Protein AF-A0A9N9CDT8-F1 (afdb_monomer)

Radius of gyration: 17.98 Å; Cα contacts (8 Å, |Δi|>4): 246; chains: 1; bounding box: 35×61×51 Å

Foldseek 3Di:
DKDKAFFADPDPDTDGDDDPDQQEAEAEPRGFKIKIKFFPVNVLVVLVVQQQHFYAYDPPNDDPDDDPWQKKKKKWKFQDPPCPVVPPDDDDDDDDPRRRMMMIMIGIDTPPDPPPDDDPVPPDVPPTTDDMDIGHGGRGSNNVSVVVVVVVVVVVPDDDDDD

pLDDT: mean 73.29, std 21.0, range [33.72, 97.81]

Secondary structure (DSSP, 8-state):
--EEEEEES-GGG-EEE--SS-SEEEEBTTB--EEEEE-HHHHHHHHHHTTT-EEEE-TTS-SSS-TT---EEEEEEEE--TTGGG-SS----------S-EEEEEEEE-TT---S---TT-TTTTTTEEEEEEE-TT-BHHHHHHHHHHHHHHTT-------

Sequence (163 aa):
MFEYGYLIGNDNNSKLFTPHKLDKISLKATRLKFVVVGTKDLIFNWMECNGRVACEFEQRFHYTTPLSDKRMLSFELYDIDENRERLNGIRKLIGKKKSTKMRLEINITSDNEPLPTPNPNLEEVDSNLIMSSKGMSGVTLHQVLDAWKLTSHSNTKSTRDYE

Solvent-accessible surface area (backbone atoms only — not comparable to full-atom values): 9891 Å² total; per-residue (Å²): 120,78,52,54,23,33,53,42,73,59,92,90,62,63,40,69,50,56,66,94,67,77,72,56,49,72,30,38,93,89,30,57,35,37,40,38,37,17,33,66,66,56,49,50,51,48,33,59,79,41,22,82,24,30,35,36,59,56,86,78,76,62,98,80,72,75,96,74,69,65,59,27,36,37,40,39,33,29,54,46,63,80,61,61,86,76,46,91,79,67,93,70,94,67,77,86,72,73,52,66,39,27,36,38,38,40,36,78,44,47,84,87,51,81,68,84,73,71,64,96,86,58,94,64,74,72,84,38,63,74,50,75,50,77,36,54,69,61,41,30,38,38,60,55,49,50,54,53,50,52,58,61,52,61,74,73,71,82,77,84,78,91,132

Structure (mmCIF, N/CA/C/O backbone):
data_AF-A0A9N9CDT8-F1
#
_entry.id   AF-A0A9N9CDT8-F1
#
loop_
_atom_site.group_PDB
_atom_site.id
_atom_site.type_symbol
_atom_site.label_atom_id
_atom_site.label_alt_id
_atom_site.label_comp_id
_atom_site.label_asym_id
_atom_site.label_entity_id
_atom_site.label_seq_id
_atom_site.pdbx_PDB_ins_code
_atom_site.Cartn_x
_atom_site.Cartn_y
_atom_site.Cartn_z
_atom_site.occupancy
_atom_site.B_iso_or_equiv
_atom_site.auth_seq_id
_atom_site.auth_comp_id
_atom_site.auth_asym_id
_atom_site.auth_atom_id
_atom_site.pdbx_PDB_model_num
ATOM 1 N N . MET A 1 1 ? -6.960 -7.101 -13.815 1.00 71.12 1 MET A N 1
ATOM 2 C CA . MET A 1 1 ? -6.522 -8.070 -12.788 1.00 71.12 1 MET A CA 1
ATOM 3 C C . MET A 1 1 ? -6.140 -7.282 -11.551 1.00 71.12 1 MET A C 1
ATOM 5 O O . MET A 1 1 ? -5.497 -6.251 -11.716 1.00 71.12 1 MET A O 1
ATOM 9 N N . PHE A 1 2 ? -6.599 -7.701 -10.374 1.00 86.94 2 PHE A N 1
ATOM 10 C CA . PHE A 1 2 ? -6.311 -7.043 -9.102 1.00 86.94 2 PHE A CA 1
ATOM 11 C C . PHE A 1 2 ? -5.883 -8.101 -8.090 1.00 86.94 2 PHE A C 1
ATOM 13 O O . PHE A 1 2 ? -6.609 -9.072 -7.892 1.00 86.94 2 PHE A O 1
ATOM 20 N N . GLU A 1 3 ? -4.716 -7.924 -7.483 1.00 91.69 3 GLU A N 1
ATOM 21 C CA . GLU A 1 3 ? -4.125 -8.881 -6.550 1.00 91.69 3 GLU A CA 1
ATOM 22 C C . GLU A 1 3 ? -3.380 -8.136 -5.449 1.00 91.69 3 GLU A C 1
ATOM 24 O O . GLU A 1 3 ? -2.816 -7.068 -5.679 1.00 91.69 3 GLU A O 1
ATOM 29 N N . TYR A 1 4 ? -3.350 -8.702 -4.246 1.00 93.69 4 TYR A N 1
ATOM 30 C CA . TYR A 1 4 ? -2.538 -8.170 -3.162 1.00 93.69 4 TYR A CA 1
ATOM 31 C C . TYR A 1 4 ? -2.039 -9.276 -2.245 1.00 93.69 4 TYR A C 1
ATOM 33 O O . TYR A 1 4 ? -2.661 -10.332 -2.111 1.00 93.69 4 TYR A O 1
ATOM 41 N N . GLY A 1 5 ? -0.935 -9.018 -1.558 1.00 93.00 5 GLY A N 1
ATOM 42 C CA . GLY A 1 5 ? -0.444 -9.921 -0.535 1.00 93.00 5 GLY A CA 1
ATOM 43 C C . GLY A 1 5 ? 1.000 -9.675 -0.154 1.00 93.00 5 GLY A C 1
ATOM 44 O O . GLY A 1 5 ? 1.679 -8.786 -0.663 1.00 93.00 5 GLY A O 1
ATOM 45 N N . TYR A 1 6 ? 1.473 -10.515 0.753 1.00 90.62 6 TYR A N 1
ATOM 46 C CA . TYR A 1 6 ? 2.882 -10.576 1.101 1.00 90.62 6 TYR A CA 1
ATOM 47 C C . TYR A 1 6 ? 3.653 -11.289 0.006 1.00 90.62 6 TYR A C 1
ATOM 49 O O . TYR A 1 6 ? 3.246 -12.366 -0.429 1.00 90.62 6 TYR A O 1
ATOM 57 N N . LEU A 1 7 ? 4.784 -10.722 -0.396 1.00 84.12 7 LEU A N 1
ATOM 58 C CA . LEU A 1 7 ? 5.703 -11.420 -1.281 1.00 84.12 7 LEU A CA 1
ATOM 59 C C . LEU A 1 7 ? 6.406 -12.522 -0.473 1.00 84.12 7 LEU A C 1
ATOM 61 O O . LEU A 1 7 ? 7.094 -12.223 0.505 1.00 84.12 7 LEU A O 1
ATOM 65 N N . ILE A 1 8 ? 6.194 -13.787 -0.843 1.00 74.12 8 ILE A N 1
ATOM 66 C CA . ILE A 1 8 ? 6.860 -14.945 -0.234 1.00 74.12 8 ILE A CA 1
ATOM 67 C C . ILE A 1 8 ? 7.662 -15.673 -1.318 1.00 74.12 8 ILE A C 1
ATOM 69 O O . ILE A 1 8 ? 7.116 -16.016 -2.367 1.00 74.12 8 ILE A O 1
ATOM 73 N N . GLY A 1 9 ? 8.944 -15.935 -1.046 1.00 60.50 9 GLY A N 1
ATOM 74 C CA . GLY A 1 9 ? 9.857 -16.658 -1.939 1.00 60.50 9 GLY A CA 1
ATOM 75 C C . GLY A 1 9 ? 11.052 -15.820 -2.401 1.00 60.50 9 GLY A C 1
ATOM 76 O O . GLY A 1 9 ? 11.095 -14.615 -2.168 1.00 60.50 9 GLY A O 1
ATOM 77 N N . ASN A 1 10 ? 12.018 -16.487 -3.040 1.00 54.41 10 ASN A N 1
ATOM 78 C CA . ASN A 1 10 ? 13.144 -15.849 -3.729 1.00 54.41 10 ASN A CA 1
ATOM 79 C C . ASN A 1 10 ? 12.773 -15.591 -5.202 1.00 54.41 10 ASN A C 1
ATOM 81 O O . ASN A 1 10 ? 11.857 -16.233 -5.724 1.00 54.41 10 ASN A O 1
ATOM 85 N N . ASP A 1 11 ? 13.487 -14.678 -5.857 1.00 53.25 11 ASP A N 1
ATOM 86 C CA . ASP A 1 11 ? 13.090 -13.947 -7.078 1.00 53.25 11 ASP A CA 1
ATOM 87 C C . ASP A 1 11 ? 12.497 -14.771 -8.242 1.00 53.25 11 ASP A C 1
ATOM 89 O O . ASP A 1 11 ? 11.680 -14.255 -9.001 1.00 53.25 11 ASP A O 1
ATOM 93 N N . ASN A 1 12 ? 12.814 -16.064 -8.349 1.00 45.91 12 ASN A N 1
ATOM 94 C CA . ASN A 1 12 ? 12.379 -16.926 -9.456 1.00 45.91 12 ASN A CA 1
ATOM 95 C C . ASN A 1 12 ? 11.005 -17.597 -9.259 1.00 45.91 12 ASN A C 1
ATOM 97 O O . ASN A 1 12 ? 10.486 -18.195 -10.197 1.00 45.91 12 ASN A O 1
ATOM 101 N N . ASN A 1 13 ? 10.414 -17.546 -8.059 1.00 52.28 13 ASN A N 1
ATOM 102 C CA . ASN A 1 13 ? 9.096 -18.145 -7.791 1.00 52.28 13 ASN A CA 1
ATOM 103 C C . ASN A 1 13 ? 8.326 -17.352 -6.727 1.00 52.28 13 ASN A C 1
ATOM 105 O O . ASN A 1 13 ? 7.820 -17.902 -5.744 1.00 52.28 13 ASN A O 1
ATOM 109 N N . SER A 1 14 ? 8.315 -16.030 -6.886 1.00 66.19 14 SER A N 1
ATOM 110 C CA . SER A 1 14 ? 7.639 -15.144 -5.949 1.00 66.19 14 SER A CA 1
ATOM 111 C C . SER A 1 14 ? 6.122 -15.310 -6.073 1.00 66.19 14 SER A C 1
ATOM 113 O O . SER A 1 14 ? 5.522 -15.077 -7.121 1.00 66.19 14 SER A O 1
ATOM 115 N N . LYS A 1 15 ? 5.485 -15.751 -4.984 1.00 74.88 15 LYS A N 1
ATOM 116 C CA . LYS A 1 15 ? 4.029 -15.890 -4.898 1.00 74.88 15 LYS A CA 1
ATOM 117 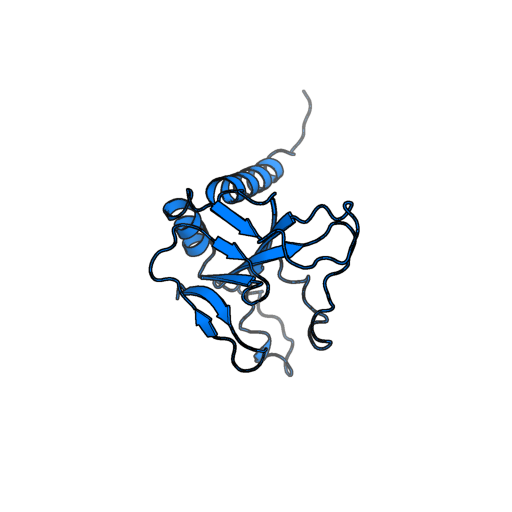C C . LYS A 1 15 ? 3.491 -14.880 -3.899 1.00 74.88 15 LYS A C 1
ATOM 119 O O . LYS A 1 15 ? 4.050 -14.703 -2.815 1.00 74.88 15 LYS A O 1
ATOM 124 N N . LEU A 1 16 ? 2.380 -14.239 -4.251 1.00 83.69 16 LEU A N 1
ATOM 125 C CA . LEU A 1 16 ? 1.646 -13.406 -3.311 1.00 83.69 16 LEU A CA 1
ATOM 126 C C . LEU A 1 16 ? 0.853 -14.293 -2.353 1.00 83.69 16 LEU A C 1
ATOM 128 O O . LEU A 1 16 ? 0.039 -15.123 -2.758 1.00 83.69 16 LEU A O 1
ATOM 132 N N . PHE A 1 17 ? 1.100 -14.107 -1.063 1.00 86.62 17 PHE A N 1
ATOM 133 C CA . PHE A 1 17 ? 0.274 -14.656 -0.003 1.00 86.62 17 PHE A CA 1
ATOM 134 C C . PHE A 1 17 ? -0.749 -13.610 0.427 1.00 86.62 17 PHE A C 1
ATOM 136 O O . PHE A 1 17 ? -0.433 -12.667 1.162 1.00 86.62 17 PHE A O 1
ATOM 143 N N . THR A 1 18 ? -1.980 -13.779 -0.040 1.00 88.62 18 THR A N 1
ATOM 144 C CA . THR A 1 18 ? -3.110 -12.934 0.341 1.00 88.62 18 THR A CA 1
ATOM 145 C C . THR A 1 18 ? -3.630 -13.368 1.714 1.00 88.62 18 THR A C 1
ATOM 147 O O . THR A 1 18 ? -4.045 -14.518 1.875 1.00 88.62 18 THR A O 1
ATOM 150 N N . PRO A 1 19 ? -3.614 -12.493 2.732 1.00 85.56 19 PRO A N 1
ATOM 151 C CA . PRO A 1 19 ? -4.195 -12.829 4.023 1.00 85.56 19 PRO A CA 1
ATOM 152 C C . PRO A 1 19 ? -5.724 -12.949 3.910 1.00 85.56 19 PRO A C 1
ATOM 154 O O . PRO A 1 19 ? -6.365 -12.156 3.224 1.00 85.56 19 PRO A O 1
ATOM 157 N N . HIS A 1 20 ? -6.315 -13.914 4.625 1.00 79.31 20 HIS A N 1
ATOM 158 C CA . HIS A 1 20 ? -7.770 -14.136 4.642 1.00 79.31 20 HIS A CA 1
ATOM 159 C C . HIS A 1 20 ? -8.548 -12.921 5.181 1.00 79.31 20 HIS A C 1
ATOM 161 O O . HIS A 1 20 ? -9.671 -12.654 4.759 1.00 79.31 20 HIS A O 1
ATOM 167 N N . LYS A 1 21 ? -7.972 -12.196 6.144 1.00 84.50 21 LYS A N 1
ATOM 168 C CA . LYS A 1 21 ? -8.473 -10.907 6.630 1.00 84.50 21 LYS A CA 1
ATOM 169 C C . LYS A 1 21 ? -7.328 -9.910 6.622 1.00 84.50 21 LYS A C 1
ATOM 171 O O . LYS A 1 21 ? -6.218 -10.249 7.031 1.00 84.50 21 LYS A O 1
ATOM 176 N N . LEU A 1 22 ? -7.603 -8.700 6.151 1.00 90.44 22 LEU A N 1
ATOM 177 C CA . LEU A 1 22 ? -6.629 -7.620 6.088 1.00 90.44 22 LEU A CA 1
ATOM 178 C C . LEU A 1 22 ? -6.924 -6.599 7.189 1.00 90.44 22 LEU A C 1
ATOM 180 O O . LEU A 1 22 ? -7.336 -5.483 6.912 1.00 90.44 22 LEU A O 1
ATOM 184 N N . ASP A 1 23 ? -6.738 -6.996 8.446 1.00 90.12 23 ASP A N 1
ATOM 185 C CA . ASP A 1 23 ? -6.946 -6.086 9.582 1.00 90.12 23 ASP A CA 1
ATOM 186 C C . ASP A 1 23 ? -5.760 -5.116 9.744 1.00 90.12 23 ASP A C 1
ATOM 188 O O . ASP A 1 23 ? -5.919 -3.969 10.159 1.00 90.12 23 ASP A O 1
ATOM 192 N N . LYS A 1 24 ? -4.554 -5.580 9.391 1.00 93.88 24 LYS A N 1
ATOM 193 C CA . LYS A 1 24 ? -3.307 -4.806 9.403 1.00 93.88 24 LYS A CA 1
ATOM 194 C C . LYS A 1 24 ? -2.284 -5.358 8.416 1.00 93.88 24 LYS A C 1
ATOM 196 O O . LYS A 1 24 ? -2.276 -6.558 8.134 1.00 93.88 24 LYS A O 1
ATOM 201 N N . ILE A 1 25 ? -1.367 -4.505 7.967 1.00 94.56 25 ILE A N 1
ATOM 202 C CA . ILE A 1 25 ? -0.197 -4.890 7.171 1.00 94.56 25 ILE A CA 1
ATOM 203 C C . ILE A 1 25 ? 1.022 -4.840 8.087 1.00 94.56 25 ILE A C 1
ATOM 205 O O . ILE A 1 25 ? 1.557 -3.778 8.374 1.00 94.56 25 ILE A O 1
ATOM 209 N N . SER A 1 26 ? 1.452 -6.002 8.577 1.00 92.25 26 SER A N 1
ATOM 210 C CA . SER A 1 26 ? 2.640 -6.128 9.430 1.00 92.25 26 SER A CA 1
ATOM 211 C C . SER A 1 26 ? 3.816 -6.702 8.640 1.00 92.25 26 SER A C 1
ATOM 213 O O . SER A 1 26 ? 3.743 -7.846 8.186 1.00 92.25 26 SER A O 1
ATOM 215 N N . LEU A 1 27 ? 4.878 -5.912 8.477 1.00 88.75 27 LEU A N 1
ATOM 216 C CA . LEU A 1 27 ? 6.144 -6.323 7.875 1.00 88.75 27 LEU A CA 1
ATOM 217 C C . LEU A 1 27 ? 7.063 -6.930 8.944 1.00 88.75 27 LEU A C 1
ATOM 219 O O . LEU A 1 27 ? 7.229 -6.377 10.035 1.00 88.75 27 LEU A O 1
ATOM 223 N N . LYS A 1 28 ? 7.650 -8.088 8.636 1.00 85.38 28 LYS A N 1
ATOM 224 C CA . LYS A 1 28 ? 8.480 -8.889 9.556 1.00 85.38 28 LYS A CA 1
ATOM 225 C C . LYS A 1 28 ? 9.706 -9.444 8.840 1.00 85.38 28 LYS A C 1
ATOM 227 O O . LYS A 1 28 ? 9.740 -9.441 7.615 1.00 85.38 28 LYS A O 1
ATOM 232 N N . ALA A 1 29 ? 10.669 -9.992 9.585 1.00 75.81 29 ALA A N 1
ATOM 233 C CA . ALA A 1 29 ? 11.895 -10.594 9.034 1.00 75.81 29 ALA A CA 1
ATOM 234 C C . ALA A 1 29 ? 11.631 -11.589 7.890 1.00 75.81 29 ALA A C 1
ATOM 236 O O . ALA A 1 29 ? 12.357 -11.620 6.907 1.00 75.81 29 ALA A O 1
ATOM 237 N N . THR A 1 30 ? 10.546 -12.356 7.982 1.00 75.31 30 THR A N 1
ATOM 238 C CA . THR A 1 30 ? 10.157 -13.355 6.976 1.00 75.31 30 THR A CA 1
ATOM 239 C C . THR A 1 30 ? 9.215 -12.821 5.892 1.00 75.31 30 THR A C 1
ATOM 241 O O . THR A 1 30 ? 8.850 -13.560 4.982 1.00 75.31 30 THR A O 1
ATOM 244 N N . ARG A 1 31 ? 8.761 -11.565 6.006 1.00 81.81 31 ARG A N 1
ATOM 245 C CA . ARG A 1 31 ? 7.757 -10.916 5.147 1.00 81.81 31 ARG A CA 1
ATOM 246 C C . ARG A 1 31 ? 8.050 -9.420 5.061 1.00 81.81 31 ARG A C 1
ATOM 248 O O . ARG A 1 31 ? 7.382 -8.605 5.698 1.00 81.81 31 ARG A O 1
ATOM 255 N N . LEU A 1 32 ? 9.087 -9.078 4.307 1.00 83.44 32 LEU A N 1
ATOM 256 C CA . LEU A 1 32 ? 9.624 -7.715 4.231 1.00 83.44 32 LEU A CA 1
ATOM 257 C C . LEU A 1 32 ? 8.813 -6.779 3.331 1.00 83.44 32 LEU A C 1
ATOM 259 O O . LEU A 1 32 ? 8.972 -5.565 3.415 1.00 83.44 32 LEU A O 1
ATOM 263 N N . LYS A 1 33 ? 7.969 -7.340 2.460 1.00 88.62 33 LYS A N 1
ATOM 264 C CA . LYS A 1 33 ? 7.290 -6.594 1.405 1.00 88.62 33 LYS A CA 1
ATOM 265 C C . LYS A 1 33 ? 5.839 -7.030 1.258 1.00 88.62 33 LYS A C 1
ATOM 267 O O . LYS A 1 33 ? 5.544 -8.226 1.171 1.00 88.62 33 LYS A O 1
ATOM 272 N N . PHE A 1 34 ? 4.949 -6.049 1.192 1.00 92.94 34 PHE A N 1
ATOM 273 C CA . PHE A 1 34 ? 3.556 -6.231 0.806 1.00 92.94 34 PHE A CA 1
ATOM 274 C C . PHE A 1 34 ? 3.321 -5.532 -0.529 1.00 92.94 34 PHE A C 1
ATOM 276 O O . PHE A 1 34 ? 3.805 -4.423 -0.744 1.00 92.94 34 PHE A O 1
ATOM 283 N N . VAL A 1 35 ? 2.615 -6.196 -1.436 1.00 92.56 35 VAL A N 1
ATOM 284 C CA . VAL A 1 35 ? 2.430 -5.734 -2.809 1.00 92.56 35 VAL A CA 1
ATOM 285 C C 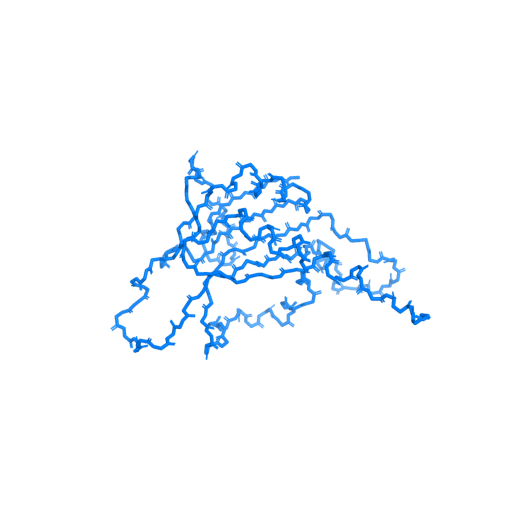. VAL A 1 35 ? 0.947 -5.697 -3.137 1.00 92.56 35 VAL A C 1
ATOM 287 O O . VAL A 1 35 ? 0.205 -6.606 -2.764 1.00 92.56 35 VAL A O 1
ATOM 290 N N . VAL A 1 36 ? 0.531 -4.662 -3.859 1.00 93.81 36 VAL A N 1
ATOM 291 C CA . VAL A 1 36 ? -0.790 -4.553 -4.485 1.00 93.81 36 VAL A CA 1
ATOM 292 C C . VAL A 1 36 ? -0.580 -4.302 -5.971 1.00 93.81 36 VAL A C 1
ATOM 294 O O . VAL A 1 36 ? 0.137 -3.382 -6.353 1.00 93.81 36 VAL A O 1
ATOM 297 N N . VAL A 1 37 ? -1.191 -5.118 -6.819 1.00 91.06 37 VAL A N 1
ATOM 298 C CA . VAL A 1 37 ? -1.083 -5.041 -8.277 1.00 91.06 37 VAL A CA 1
ATOM 299 C C . VAL A 1 37 ? -2.468 -4.799 -8.854 1.00 91.06 37 VAL A C 1
ATOM 301 O O . VAL A 1 37 ? -3.418 -5.509 -8.534 1.00 91.06 37 VAL A O 1
ATOM 304 N N . GLY A 1 38 ? -2.596 -3.805 -9.725 1.00 91.38 38 GLY A N 1
ATOM 305 C CA . GLY A 1 38 ? -3.872 -3.429 -10.324 1.00 91.38 38 GLY A CA 1
ATOM 306 C C . GLY A 1 38 ? -3.727 -2.225 -11.239 1.00 91.38 38 GLY A C 1
ATOM 307 O O . GLY A 1 38 ? -2.618 -1.831 -11.567 1.00 91.38 38 GLY A O 1
ATOM 308 N N . THR A 1 39 ? -4.832 -1.618 -11.659 1.00 92.31 39 THR A N 1
ATOM 309 C CA . THR A 1 39 ? -4.767 -0.263 -12.226 1.00 92.31 39 THR A CA 1
ATOM 310 C C . THR A 1 39 ? -4.616 0.762 -11.105 1.00 92.31 39 THR A C 1
ATOM 312 O O . THR A 1 39 ? -4.891 0.446 -9.946 1.00 92.31 39 THR A O 1
ATOM 315 N N . LYS A 1 40 ? -4.229 2.001 -11.437 1.00 91.44 40 LYS A N 1
ATOM 316 C CA . LYS A 1 40 ? -4.180 3.095 -10.454 1.00 91.44 40 LYS A CA 1
ATOM 317 C C . LYS A 1 40 ? -5.490 3.207 -9.669 1.00 91.44 40 LYS A C 1
ATOM 319 O O . LYS A 1 40 ? -5.466 3.190 -8.444 1.00 91.44 40 LYS A O 1
ATOM 324 N N . ASP A 1 41 ? -6.616 3.242 -10.379 1.00 92.50 41 ASP A N 1
ATOM 325 C CA . ASP A 1 41 ? -7.941 3.397 -9.774 1.00 92.50 41 ASP A CA 1
ATOM 326 C C . ASP A 1 41 ? -8.300 2.208 -8.881 1.00 92.50 41 ASP A C 1
ATOM 328 O O . ASP A 1 41 ? -8.827 2.396 -7.791 1.00 92.50 41 ASP A O 1
ATOM 332 N N . LEU A 1 42 ? -7.964 0.978 -9.287 1.00 94.88 42 LEU A N 1
ATOM 333 C CA . LEU A 1 42 ? -8.211 -0.205 -8.459 1.00 94.88 42 LEU A CA 1
ATOM 334 C C . LEU A 1 42 ? -7.361 -0.202 -7.186 1.00 94.88 42 LEU A C 1
ATOM 336 O O . LEU A 1 42 ? -7.866 -0.552 -6.123 1.00 94.88 42 LEU A O 1
ATOM 340 N N . ILE A 1 43 ? -6.095 0.214 -7.276 1.00 95.38 43 ILE A N 1
ATOM 341 C CA . ILE A 1 43 ? -5.216 0.351 -6.107 1.00 95.38 43 ILE A CA 1
ATOM 342 C C . ILE A 1 43 ? -5.757 1.435 -5.171 1.00 95.38 43 ILE A C 1
ATOM 344 O O . ILE A 1 43 ? -5.846 1.210 -3.968 1.00 95.38 43 ILE A O 1
ATOM 348 N N . PHE A 1 44 ? -6.163 2.585 -5.711 1.00 95.06 44 PHE A N 1
ATOM 349 C CA . PHE A 1 44 ? -6.670 3.707 -4.921 1.00 95.06 44 PHE A CA 1
ATOM 350 C C . PHE A 1 44 ? -7.993 3.345 -4.244 1.00 95.06 44 PHE A C 1
ATOM 352 O O . PHE A 1 44 ? -8.113 3.504 -3.033 1.00 95.06 44 PHE A O 1
ATOM 359 N N . ASN A 1 45 ? -8.938 2.756 -4.980 1.00 95.62 45 ASN A N 1
ATOM 360 C CA . ASN A 1 45 ? -10.195 2.261 -4.420 1.00 95.62 45 ASN A CA 1
ATOM 361 C C . ASN A 1 45 ? -9.944 1.203 -3.338 1.00 95.62 45 ASN A C 1
ATOM 363 O O . ASN A 1 45 ? -10.587 1.220 -2.292 1.00 95.62 45 ASN A O 1
ATOM 367 N N . TRP A 1 46 ? -8.980 0.300 -3.542 1.00 96.19 46 TRP A N 1
ATOM 368 C CA . TRP A 1 46 ? -8.604 -0.670 -2.517 1.00 96.19 46 TRP A CA 1
ATOM 369 C C . TRP A 1 46 ? -8.026 0.002 -1.267 1.00 96.19 46 TRP A C 1
ATOM 371 O O . TRP A 1 46 ? -8.392 -0.392 -0.160 1.00 96.19 46 TRP A O 1
ATOM 381 N N . MET A 1 47 ? -7.173 1.023 -1.414 1.00 96.38 47 MET A N 1
ATOM 382 C CA . MET A 1 47 ? -6.659 1.801 -0.281 1.00 96.38 47 MET A CA 1
ATOM 383 C C . MET A 1 47 ? -7.786 2.532 0.454 1.00 96.38 47 MET A C 1
ATOM 385 O O . MET A 1 47 ? -7.749 2.599 1.677 1.00 96.38 47 MET A O 1
ATOM 389 N N . GLU A 1 48 ? -8.802 3.032 -0.254 1.00 95.88 48 GLU A N 1
ATOM 390 C CA . GLU A 1 48 ? -9.984 3.658 0.353 1.00 95.88 48 GLU A CA 1
ATOM 391 C C . GLU A 1 48 ? -10.828 2.644 1.132 1.00 95.88 48 GLU A C 1
ATOM 393 O O . GLU A 1 48 ? -11.109 2.860 2.313 1.00 95.88 48 GLU A O 1
ATOM 398 N N . CYS A 1 49 ? -11.168 1.502 0.523 1.00 95.56 49 CYS A N 1
ATOM 399 C CA . CYS A 1 49 ? -11.924 0.435 1.184 1.00 95.56 49 CYS A CA 1
ATOM 400 C C . CYS A 1 49 ? -11.196 -0.120 2.416 1.00 95.56 49 CYS A C 1
ATOM 402 O O . CYS A 1 49 ? -11.833 -0.477 3.405 1.00 95.56 49 CYS A O 1
ATOM 404 N N . ASN A 1 50 ? -9.862 -0.162 2.371 1.00 96.06 50 ASN A N 1
ATOM 405 C CA . ASN A 1 50 ? -9.003 -0.623 3.459 1.00 96.06 50 ASN A CA 1
ATOM 406 C C . ASN A 1 50 ? -8.378 0.545 4.238 1.00 96.06 50 ASN A C 1
ATOM 408 O O . ASN A 1 50 ? -7.369 0.369 4.913 1.00 96.06 50 ASN A O 1
ATOM 412 N N . GLY A 1 51 ? -8.965 1.745 4.192 1.00 95.12 51 GLY A N 1
ATOM 413 C CA . GLY A 1 51 ? -8.321 2.963 4.697 1.00 95.12 51 GLY A CA 1
ATOM 414 C C . GLY A 1 51 ? -7.928 2.922 6.177 1.00 95.12 51 GLY A C 1
ATOM 415 O O . GLY A 1 51 ? -6.972 3.583 6.576 1.00 95.12 51 GLY A O 1
ATOM 416 N N . ARG A 1 52 ? -8.628 2.118 6.989 1.00 96.38 52 ARG A N 1
ATOM 417 C CA . ARG A 1 52 ? -8.349 1.931 8.426 1.00 96.38 52 ARG A CA 1
ATOM 418 C C . ARG A 1 52 ? -7.219 0.941 8.719 1.00 96.38 52 ARG A C 1
ATOM 420 O O . ARG A 1 52 ? -6.798 0.845 9.867 1.00 96.38 52 ARG A O 1
ATOM 427 N N . VAL A 1 53 ? -6.748 0.202 7.717 1.00 96.81 53 VAL A N 1
ATOM 428 C CA . VAL A 1 53 ? -5.681 -0.789 7.871 1.00 96.81 53 VAL A CA 1
ATOM 429 C C . VAL A 1 53 ? -4.384 -0.063 8.204 1.00 96.81 53 VAL A C 1
ATOM 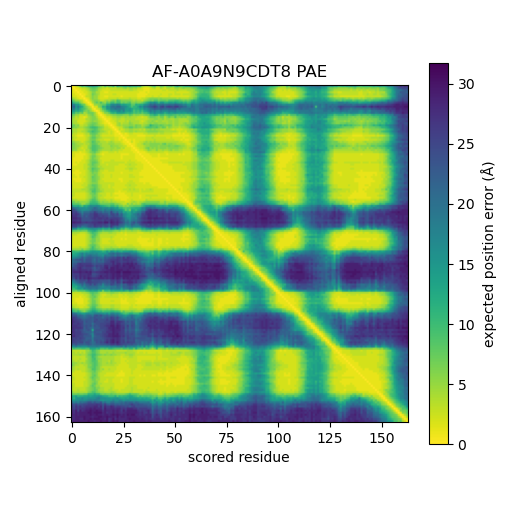431 O O . VAL A 1 53 ? -3.867 0.723 7.406 1.00 96.81 53 VAL A O 1
ATOM 434 N N . ALA A 1 54 ? -3.870 -0.330 9.403 1.00 96.50 54 ALA A N 1
ATOM 435 C CA . ALA A 1 54 ? -2.581 0.173 9.848 1.00 96.50 54 ALA A CA 1
ATOM 436 C C . ALA A 1 54 ? -1.447 -0.636 9.208 1.00 96.50 54 ALA A C 1
ATOM 438 O O . ALA A 1 54 ? -1.507 -1.869 9.119 1.00 96.50 54 ALA A O 1
ATOM 439 N N . CYS A 1 55 ? -0.408 0.069 8.777 1.00 95.12 55 CYS A N 1
ATOM 440 C CA . CYS A 1 55 ? 0.828 -0.500 8.269 1.00 95.12 55 CYS A CA 1
ATOM 441 C C . CYS A 1 55 ? 1.899 -0.379 9.352 1.00 95.12 55 CYS A C 1
ATOM 443 O O . CYS A 1 55 ? 2.138 0.699 9.891 1.00 95.12 55 CYS A O 1
ATOM 445 N N . GLU A 1 56 ? 2.545 -1.487 9.688 1.00 93.00 56 GLU A N 1
ATOM 446 C CA . GLU A 1 56 ? 3.492 -1.584 10.795 1.00 93.00 56 GLU A CA 1
ATOM 447 C C . GLU A 1 56 ? 4.683 -2.448 10.402 1.00 93.00 56 GLU A C 1
ATOM 449 O O . GLU A 1 56 ? 4.578 -3.338 9.557 1.00 93.00 56 GLU A O 1
ATOM 454 N N . PHE A 1 57 ? 5.803 -2.253 11.086 1.00 87.38 57 PHE A N 1
ATOM 455 C CA . PHE A 1 57 ? 6.930 -3.170 11.021 1.00 87.38 57 PHE A CA 1
ATOM 456 C C . PHE A 1 57 ? 7.338 -3.617 12.425 1.00 87.38 57 PHE A C 1
ATOM 458 O O . PHE A 1 57 ? 7.249 -2.864 13.394 1.00 87.38 57 PHE A O 1
ATOM 465 N N . GLU A 1 58 ? 7.770 -4.868 12.556 1.00 81.75 58 GLU A N 1
ATOM 466 C CA . GLU A 1 58 ? 8.193 -5.416 13.843 1.00 81.75 58 GLU A CA 1
ATOM 467 C C . GLU A 1 58 ? 9.527 -4.799 14.283 1.00 81.75 58 GLU A C 1
ATOM 469 O O . GLU A 1 58 ? 10.558 -5.071 13.690 1.00 81.75 58 GLU A O 1
ATOM 474 N N . GLN A 1 59 ? 9.556 -3.998 15.353 1.00 64.81 59 GLN A N 1
ATOM 475 C CA . GLN A 1 59 ? 10.779 -3.300 15.800 1.00 64.81 59 GLN A CA 1
ATOM 476 C C . GLN A 1 59 ? 12.004 -4.216 16.018 1.00 64.81 59 GLN A C 1
ATOM 478 O O . GLN A 1 59 ? 13.143 -3.754 15.940 1.00 64.81 59 GLN A O 1
ATOM 483 N N . ARG A 1 60 ? 11.790 -5.521 16.243 1.00 59.41 60 ARG A N 1
ATOM 484 C CA . ARG A 1 60 ? 12.816 -6.527 16.575 1.00 59.41 60 ARG A CA 1
ATOM 485 C C . ARG A 1 60 ? 13.665 -7.020 15.395 1.00 59.41 60 ARG A C 1
ATOM 487 O O . ARG A 1 60 ? 14.307 -8.057 15.509 1.00 59.41 60 ARG A O 1
ATOM 494 N N . PHE A 1 61 ? 13.709 -6.290 14.285 1.00 57.09 61 PHE A N 1
ATOM 495 C CA . PHE A 1 61 ? 14.462 -6.669 13.084 1.00 57.09 61 PHE A CA 1
ATOM 496 C C . PHE A 1 61 ? 15.971 -6.923 13.274 1.00 57.09 61 PHE A C 1
ATOM 498 O O . PHE A 1 61 ? 16.543 -7.445 12.335 1.00 57.09 61 PHE A O 1
ATOM 505 N N . HIS A 1 62 ? 16.607 -6.576 14.405 1.00 48.25 62 HIS A N 1
ATOM 506 C CA . HIS A 1 62 ? 17.775 -7.258 15.010 1.00 48.25 62 HIS A CA 1
ATOM 507 C C . HIS A 1 62 ? 18.338 -6.441 16.193 1.00 48.25 62 HIS A C 1
ATOM 509 O O . HIS A 1 62 ? 18.147 -5.231 16.281 1.00 48.25 62 HIS A O 1
ATOM 515 N N . TYR A 1 63 ? 19.032 -7.134 17.100 1.00 46.59 63 TYR A N 1
ATOM 516 C CA . TYR A 1 63 ? 19.605 -6.670 18.373 1.00 46.59 63 TYR A CA 1
ATOM 517 C C . TYR A 1 63 ? 20.981 -5.969 18.255 1.00 46.59 63 TYR A C 1
ATOM 519 O O . TYR A 1 63 ? 21.680 -5.849 19.258 1.00 46.59 63 TYR A O 1
ATOM 527 N N . THR A 1 64 ? 21.422 -5.549 17.064 1.00 45.16 64 THR A N 1
ATOM 528 C CA . THR A 1 64 ? 22.857 -5.268 16.825 1.00 45.16 64 THR A CA 1
ATOM 529 C C . THR A 1 64 ? 23.207 -3.923 16.194 1.00 45.16 64 THR A C 1
ATOM 531 O O . THR A 1 64 ? 24.376 -3.716 15.885 1.00 45.16 64 THR A O 1
ATOM 534 N N . THR A 1 65 ? 22.280 -2.975 16.058 1.00 48.97 65 THR A N 1
ATOM 535 C CA . THR A 1 65 ? 22.639 -1.620 15.598 1.00 48.97 65 THR A CA 1
ATOM 536 C C . THR A 1 65 ? 22.012 -0.525 16.463 1.00 48.97 65 THR A C 1
ATOM 538 O O . THR A 1 65 ? 20.854 -0.648 16.870 1.00 48.97 65 THR A O 1
ATOM 541 N N . PRO A 1 66 ? 22.794 0.514 16.823 1.00 43.19 66 PRO A N 1
ATOM 542 C CA . PRO A 1 66 ? 22.406 1.508 17.814 1.00 43.19 66 PRO A CA 1
ATOM 543 C C . PRO A 1 66 ? 21.249 2.391 17.326 1.00 43.19 66 PRO A C 1
ATOM 545 O O . PRO A 1 66 ? 20.986 2.528 16.136 1.00 43.19 66 PRO A O 1
ATOM 548 N N . LEU A 1 67 ? 20.573 2.991 18.307 1.00 47.34 67 LEU A N 1
ATOM 549 C CA . LEU A 1 67 ? 19.282 3.692 18.308 1.00 47.34 67 LEU A CA 1
ATOM 550 C C . LEU A 1 67 ? 19.056 4.856 17.301 1.00 47.34 67 LEU A C 1
ATOM 552 O O . LEU A 1 67 ? 18.087 5.592 17.472 1.00 47.34 67 LEU A O 1
ATOM 556 N N . SER A 1 68 ? 19.879 5.065 16.268 1.00 49.25 68 SER A N 1
ATOM 557 C CA . SER A 1 68 ? 19.742 6.218 15.355 1.00 49.25 68 SER A CA 1
ATOM 558 C C . SER A 1 68 ? 19.008 5.942 14.042 1.00 49.25 68 SER A C 1
ATOM 560 O O . SER A 1 68 ? 18.684 6.889 13.329 1.00 49.25 68 SER A O 1
ATOM 562 N N . ASP A 1 69 ? 18.718 4.685 13.705 1.00 56.56 69 ASP A N 1
ATOM 563 C CA . ASP A 1 69 ? 18.018 4.361 12.461 1.00 56.56 69 ASP A CA 1
ATOM 564 C C . ASP A 1 69 ? 16.510 4.577 12.611 1.00 56.56 69 ASP A C 1
ATOM 566 O O . ASP A 1 69 ? 15.754 3.706 13.063 1.00 56.56 69 ASP A O 1
ATOM 570 N N . LYS A 1 70 ? 16.061 5.775 12.221 1.00 71.38 70 LYS A N 1
ATOM 571 C CA . LYS A 1 70 ? 14.644 6.103 12.081 1.00 71.38 70 LYS A CA 1
ATOM 572 C C . LYS A 1 70 ? 14.076 5.326 10.895 1.00 71.38 70 LYS A C 1
ATOM 574 O O . LYS A 1 70 ? 13.957 5.823 9.783 1.00 71.38 70 LYS A O 1
ATOM 579 N N . ARG A 1 71 ? 13.744 4.062 11.140 1.00 78.12 71 ARG A N 1
ATOM 580 C CA . ARG A 1 71 ? 13.069 3.219 10.157 1.00 78.12 71 ARG A CA 1
ATOM 581 C C . ARG A 1 71 ? 11.683 3.768 9.866 1.00 78.12 71 ARG A C 1
ATOM 583 O O . ARG A 1 71 ? 10.923 4.109 10.776 1.00 78.12 71 ARG A O 1
ATOM 590 N N . MET A 1 72 ? 11.358 3.816 8.588 1.00 88.00 72 MET A N 1
ATOM 591 C CA . MET A 1 72 ? 10.075 4.263 8.073 1.00 88.00 72 MET A CA 1
ATOM 592 C C . MET A 1 72 ? 9.525 3.218 7.113 1.00 88.00 72 MET A C 1
ATOM 594 O O . MET A 1 72 ? 10.268 2.460 6.492 1.00 88.00 72 MET A O 1
ATOM 598 N N . LEU A 1 73 ? 8.207 3.191 6.991 1.00 91.31 73 LEU A N 1
ATOM 599 C CA . LEU A 1 73 ? 7.531 2.498 5.911 1.00 91.31 73 LEU A CA 1
ATOM 600 C C . LEU A 1 73 ? 7.634 3.355 4.656 1.00 91.31 73 LEU A C 1
ATOM 602 O O . LEU A 1 73 ? 7.306 4.542 4.714 1.00 91.31 73 LEU A O 1
ATOM 606 N N . SER A 1 74 ? 8.057 2.753 3.550 1.00 92.31 74 SER A N 1
ATOM 607 C CA . SER A 1 74 ? 7.939 3.351 2.223 1.00 92.31 74 SER A CA 1
ATOM 608 C C . SER A 1 74 ? 6.724 2.771 1.513 1.00 92.31 74 SER A C 1
ATOM 610 O O . SER A 1 74 ? 6.461 1.568 1.590 1.00 92.31 74 SER A O 1
ATOM 612 N N . PHE A 1 75 ? 5.987 3.650 0.845 1.00 94.69 75 PHE A N 1
ATOM 613 C CA . PHE A 1 75 ? 4.851 3.345 -0.010 1.00 94.69 75 PHE A CA 1
ATOM 614 C C . PHE A 1 75 ? 5.192 3.852 -1.397 1.00 94.69 75 PHE A C 1
ATOM 616 O O . PHE A 1 75 ? 5.237 5.062 -1.605 1.00 94.69 75 PHE A O 1
ATOM 623 N N . GLU A 1 76 ? 5.432 2.949 -2.335 1.00 93.31 76 GLU A N 1
ATOM 624 C CA . GLU A 1 76 ? 5.942 3.283 -3.664 1.00 93.31 76 GLU A CA 1
ATOM 625 C C . GLU A 1 76 ? 5.020 2.706 -4.730 1.00 93.31 76 GLU A C 1
ATOM 627 O O . GLU A 1 76 ? 4.760 1.505 -4.757 1.00 93.31 76 GLU A O 1
ATOM 632 N N . LEU A 1 77 ? 4.496 3.566 -5.601 1.00 92.50 77 LEU A N 1
ATOM 633 C CA . LEU A 1 77 ? 3.660 3.170 -6.727 1.00 92.50 77 LEU A CA 1
ATOM 634 C C . LEU A 1 77 ? 4.481 3.210 -8.011 1.00 92.50 77 LEU A C 1
ATOM 636 O O . LEU A 1 77 ? 4.950 4.273 -8.414 1.00 92.50 77 LEU A O 1
ATOM 640 N N . TYR A 1 78 ? 4.578 2.075 -8.686 1.00 89.38 78 TYR A N 1
ATOM 641 C CA . TYR A 1 78 ? 5.315 1.901 -9.930 1.00 89.38 78 TYR A CA 1
ATOM 642 C C . TYR A 1 78 ? 4.378 1.649 -11.108 1.00 89.38 78 TYR A C 1
ATOM 644 O O . TYR A 1 78 ? 3.355 0.972 -10.966 1.00 89.38 78 TYR A O 1
ATOM 652 N N . ASP A 1 79 ? 4.763 2.140 -12.282 1.00 88.12 79 ASP A N 1
ATOM 653 C CA . ASP A 1 79 ? 4.200 1.724 -13.564 1.00 88.12 79 ASP A CA 1
ATOM 654 C C . ASP A 1 79 ? 4.839 0.393 -13.999 1.00 88.12 79 ASP A C 1
ATOM 656 O O . ASP A 1 79 ? 6.064 0.274 -14.087 1.00 88.12 79 ASP A O 1
ATOM 660 N N . ILE A 1 80 ? 4.026 -0.640 -14.232 1.00 81.19 80 ILE A N 1
ATOM 661 C CA . ILE A 1 80 ? 4.525 -1.936 -14.700 1.00 81.19 80 ILE A CA 1
ATOM 662 C C . ILE A 1 80 ? 4.535 -1.896 -16.222 1.00 81.19 80 ILE A C 1
ATOM 664 O O . ILE A 1 80 ? 3.535 -2.223 -16.860 1.00 81.19 80 ILE A O 1
ATOM 668 N N . ASP A 1 81 ? 5.663 -1.519 -16.818 1.00 70.50 81 ASP A N 1
ATOM 669 C CA . ASP A 1 81 ? 5.829 -1.591 -18.269 1.00 70.50 81 ASP A CA 1
ATOM 670 C C . ASP A 1 81 ? 5.950 -3.056 -18.732 1.00 70.50 81 ASP A C 1
ATOM 672 O O . ASP A 1 81 ? 7.041 -3.621 -18.818 1.00 70.50 81 ASP A O 1
ATOM 676 N N . GLU A 1 82 ? 4.809 -3.682 -19.039 1.00 59.88 82 GLU A N 1
ATOM 677 C CA . GLU A 1 82 ? 4.735 -5.061 -19.547 1.00 59.88 82 GLU A CA 1
ATOM 678 C C . GLU A 1 82 ? 5.421 -5.237 -20.919 1.00 59.88 82 GLU A C 1
ATOM 680 O O . GLU A 1 82 ? 5.651 -6.366 -21.351 1.00 59.88 82 GLU A O 1
ATOM 685 N N . ASN A 1 83 ? 5.777 -4.152 -21.623 1.00 51.81 83 ASN A N 1
ATOM 686 C CA . ASN A 1 83 ? 6.430 -4.234 -22.930 1.00 51.81 83 ASN A CA 1
ATOM 687 C C . ASN A 1 83 ? 7.957 -4.365 -22.861 1.00 51.81 83 ASN A C 1
ATOM 689 O O . ASN A 1 83 ? 8.559 -4.695 -23.886 1.00 51.81 83 ASN A O 1
ATOM 693 N N . ARG A 1 84 ? 8.610 -4.156 -21.708 1.00 51.56 84 ARG A N 1
ATOM 694 C CA . ARG A 1 84 ? 10.083 -4.230 -21.636 1.00 51.56 84 ARG A CA 1
ATOM 695 C C . ARG A 1 84 ? 10.636 -5.631 -21.884 1.00 51.56 84 ARG A C 1
ATOM 697 O O . ARG A 1 84 ? 11.641 -5.752 -22.578 1.00 51.56 84 ARG A O 1
ATOM 704 N N . GLU A 1 85 ? 9.944 -6.688 -21.455 1.00 44.78 85 GLU A N 1
ATOM 705 C CA . GLU A 1 85 ? 10.400 -8.065 -21.717 1.00 44.78 85 GLU A CA 1
ATOM 706 C C . GLU A 1 85 ? 10.342 -8.459 -23.203 1.00 44.78 85 GLU A C 1
ATOM 708 O O . GLU A 1 85 ? 11.038 -9.375 -23.635 1.00 44.78 85 GLU A O 1
ATOM 713 N N . ARG A 1 86 ? 9.568 -7.742 -24.029 1.00 45.19 86 ARG A N 1
ATOM 714 C CA . ARG A 1 86 ? 9.490 -7.987 -25.480 1.00 45.19 86 ARG A CA 1
ATOM 715 C C . ARG A 1 86 ? 10.475 -7.163 -26.309 1.00 45.19 86 ARG A C 1
ATOM 717 O O . ARG A 1 86 ? 10.546 -7.356 -27.521 1.00 45.19 86 ARG A O 1
ATOM 724 N N . LEU A 1 87 ? 11.223 -6.244 -25.697 1.00 43.72 87 LEU A N 1
ATOM 725 C CA . LEU A 1 87 ? 11.910 -5.158 -26.406 1.00 43.72 87 LEU A CA 1
ATOM 726 C C . LEU A 1 87 ? 13.443 -5.218 -26.394 1.00 43.72 87 LEU A C 1
ATOM 728 O O . LEU A 1 87 ? 14.076 -4.264 -26.845 1.00 43.72 87 LEU A O 1
ATOM 732 N N . ASN A 1 88 ? 14.045 -6.364 -26.059 1.00 43.44 88 ASN A N 1
ATOM 733 C CA . ASN A 1 88 ? 15.477 -6.634 -26.292 1.00 43.44 88 ASN A CA 1
ATOM 734 C C . ASN A 1 88 ? 15.876 -6.733 -27.788 1.00 43.44 88 ASN A C 1
ATOM 736 O O . ASN A 1 88 ? 16.934 -7.265 -28.107 1.00 43.44 88 ASN A O 1
ATOM 740 N N . GLY A 1 89 ? 15.073 -6.214 -28.728 1.00 41.78 89 GLY A N 1
ATOM 741 C CA . GLY A 1 89 ? 15.374 -6.324 -30.160 1.00 41.78 89 GLY A CA 1
ATOM 742 C C . GLY A 1 89 ? 14.997 -5.151 -31.062 1.00 41.78 89 GLY A C 1
ATOM 743 O O . GLY A 1 89 ? 15.666 -4.960 -32.071 1.00 41.78 89 GLY A O 1
ATOM 744 N N . ILE A 1 90 ? 13.956 -4.355 -30.783 1.00 44.97 90 ILE A N 1
ATOM 745 C CA . ILE A 1 90 ? 13.489 -3.361 -31.772 1.00 44.97 90 ILE A CA 1
ATOM 746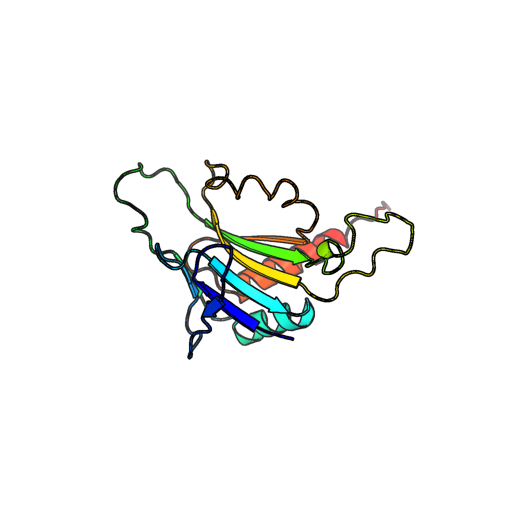 C C . ILE A 1 90 ? 12.969 -2.093 -31.089 1.00 44.97 90 ILE A C 1
ATOM 748 O O . ILE A 1 90 ? 11.769 -1.896 -30.922 1.00 44.97 90 ILE A O 1
ATOM 752 N N . ARG A 1 91 ? 13.872 -1.167 -30.744 1.00 51.00 91 ARG A N 1
ATOM 753 C CA . ARG A 1 91 ? 13.477 0.229 -30.502 1.00 51.00 91 ARG A CA 1
ATOM 754 C C . ARG A 1 91 ? 12.963 0.821 -31.815 1.00 51.00 91 ARG A C 1
ATOM 756 O O . ARG A 1 91 ? 13.765 1.074 -32.707 1.00 51.00 91 ARG A O 1
ATOM 763 N N . LYS A 1 92 ? 11.662 1.106 -31.917 1.00 41.38 92 LYS A N 1
ATOM 764 C CA . LYS A 1 92 ? 11.136 2.151 -32.813 1.00 41.38 92 LYS A CA 1
ATOM 765 C C . LYS A 1 92 ? 9.735 2.609 -32.392 1.00 41.38 92 LYS A C 1
ATOM 767 O O . LYS A 1 92 ? 8.760 1.888 -32.540 1.00 41.38 92 LYS A O 1
ATOM 772 N N . LEU A 1 93 ? 9.696 3.842 -31.881 1.00 47.06 93 LEU A N 1
ATOM 773 C CA . LEU A 1 93 ? 8.692 4.870 -32.176 1.00 47.06 93 LEU A CA 1
ATOM 774 C C . LEU A 1 93 ? 7.240 4.404 -32.377 1.00 47.06 93 LEU A C 1
ATOM 776 O O . LEU A 1 93 ? 6.713 4.505 -33.477 1.00 47.06 93 LEU A O 1
ATOM 780 N N . ILE A 1 94 ? 6.556 4.014 -31.303 1.00 43.72 94 ILE A N 1
ATOM 781 C CA . ILE A 1 94 ? 5.100 4.186 -31.188 1.00 43.72 94 ILE A CA 1
ATOM 782 C C . ILE A 1 94 ? 4.847 4.592 -29.735 1.00 43.72 94 ILE A C 1
ATOM 784 O O . ILE A 1 94 ? 5.430 4.000 -28.829 1.00 43.72 94 ILE A O 1
ATOM 788 N N . GLY A 1 95 ? 4.096 5.679 -29.528 1.00 45.75 95 GLY A N 1
ATOM 789 C CA . GLY A 1 95 ? 3.984 6.397 -28.255 1.00 45.75 95 GLY A CA 1
ATOM 790 C C . GLY A 1 95 ? 3.843 5.484 -27.039 1.00 45.75 95 GLY A C 1
ATOM 791 O O . GLY A 1 95 ? 3.146 4.474 -27.115 1.00 45.75 95 GLY A O 1
ATOM 792 N N . LYS A 1 96 ? 4.510 5.857 -25.933 1.00 51.19 96 LYS A N 1
ATOM 793 C CA . LYS A 1 96 ? 4.426 5.185 -24.628 1.00 51.19 96 LYS A CA 1
ATOM 794 C C . LYS A 1 96 ? 2.952 4.944 -24.298 1.00 51.19 96 LYS A C 1
ATOM 796 O O . LYS A 1 96 ? 2.266 5.837 -23.801 1.00 51.19 96 LYS A O 1
ATOM 801 N N . LYS A 1 97 ? 2.446 3.754 -24.619 1.00 48.50 97 LYS A N 1
ATOM 802 C CA . LYS A 1 97 ? 1.143 3.293 -24.164 1.00 48.50 97 LYS A CA 1
ATOM 803 C C . LYS A 1 97 ? 1.355 3.142 -22.668 1.00 48.50 97 LYS A C 1
ATOM 805 O O . LYS A 1 97 ? 2.019 2.194 -22.266 1.00 48.50 97 LYS A O 1
ATOM 810 N N . LYS A 1 98 ? 0.936 4.146 -21.884 1.00 53.72 98 LYS A N 1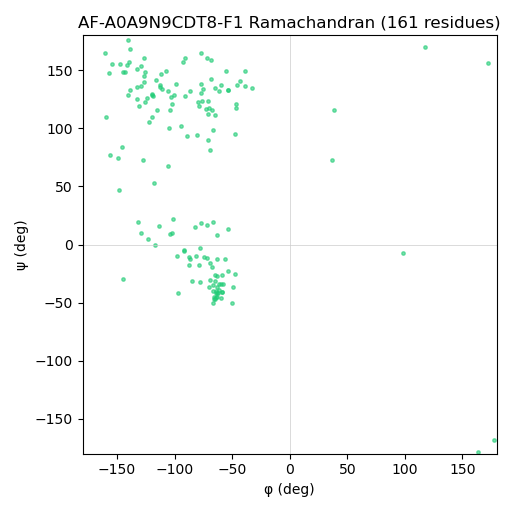
ATOM 811 C CA . LYS A 1 98 ? 0.993 4.083 -20.419 1.00 53.72 98 LYS A CA 1
ATOM 812 C C . LYS A 1 98 ? 0.436 2.722 -20.045 1.00 53.72 98 LYS A C 1
ATOM 814 O O . LYS A 1 98 ? -0.697 2.420 -20.438 1.00 53.72 98 LYS A O 1
ATOM 819 N N . SER A 1 99 ? 1.252 1.882 -19.418 1.00 57.28 99 SER A N 1
ATOM 820 C CA . SER A 1 99 ? 0.738 0.597 -18.995 1.00 57.28 99 SER A CA 1
ATOM 821 C C . SER A 1 99 ? -0.383 0.891 -18.011 1.00 57.28 99 SER A C 1
ATOM 823 O O . SER A 1 99 ? -0.299 1.764 -17.147 1.00 57.28 99 SER A O 1
ATOM 825 N N . THR A 1 100 ? -1.520 0.236 -18.211 1.00 75.19 100 THR A N 1
ATOM 826 C CA . THR A 1 100 ? -2.653 0.399 -17.301 1.00 75.19 100 THR A CA 1
ATOM 827 C C . THR A 1 100 ? -2.381 -0.284 -15.969 1.00 75.19 100 THR A C 1
ATOM 829 O O . THR A 1 100 ? -3.155 -0.102 -15.034 1.00 75.19 100 THR A O 1
ATOM 832 N N . LYS A 1 101 ? -1.328 -1.103 -15.883 1.00 87.38 101 LYS A N 1
ATOM 833 C CA . LYS A 1 101 ? -1.014 -1.927 -14.727 1.00 87.38 101 LYS A CA 1
ATOM 834 C C . LYS A 1 101 ? 0.078 -1.267 -13.899 1.00 87.38 101 LYS A C 1
ATOM 836 O O . LYS A 1 101 ? 1.139 -0.919 -14.394 1.00 87.38 101 LYS A O 1
ATOM 841 N N . MET A 1 102 ? -0.197 -1.142 -12.616 1.00 90.62 102 MET A N 1
ATOM 842 C CA . MET A 1 102 ? 0.656 -0.537 -11.614 1.00 90.62 102 MET A CA 1
ATOM 843 C C . MET A 1 102 ? 0.869 -1.499 -10.453 1.00 90.62 102 MET A C 1
ATOM 845 O O . MET A 1 102 ? 0.109 -2.454 -10.246 1.00 90.62 102 MET A O 1
ATOM 849 N N . ARG A 1 103 ? 1.922 -1.224 -9.691 1.00 91.62 103 ARG A N 1
ATOM 850 C CA . ARG A 1 103 ? 2.318 -1.974 -8.505 1.00 91.62 103 ARG A CA 1
ATOM 851 C C . ARG A 1 103 ? 2.570 -1.007 -7.365 1.00 91.62 103 ARG A C 1
ATOM 853 O O . ARG A 1 103 ? 3.457 -0.173 -7.470 1.00 91.62 103 ARG A O 1
ATOM 860 N N . LEU A 1 104 ? 1.817 -1.140 -6.285 1.00 93.75 104 LEU A N 1
ATOM 861 C CA . LEU A 1 104 ? 2.132 -0.513 -5.010 1.00 93.75 104 LEU A CA 1
ATOM 862 C C . LEU A 1 104 ? 2.975 -1.475 -4.176 1.00 93.75 104 LEU A C 1
ATOM 864 O O . LEU A 1 104 ? 2.578 -2.620 -3.958 1.00 93.75 104 LEU A O 1
ATOM 868 N N . GLU A 1 105 ? 4.108 -0.994 -3.687 1.00 93.44 105 GLU A N 1
ATOM 869 C CA . GLU A 1 105 ? 4.969 -1.680 -2.733 1.00 93.44 105 GLU A CA 1
ATOM 870 C C . GLU A 1 105 ? 4.949 -0.985 -1.384 1.00 93.44 105 GLU A C 1
ATOM 872 O O . GLU A 1 105 ? 5.106 0.229 -1.293 1.00 93.44 105 GLU A O 1
ATOM 877 N N . ILE A 1 106 ? 4.799 -1.787 -0.336 1.00 93.94 106 ILE A N 1
ATOM 878 C CA . ILE A 1 106 ? 4.950 -1.362 1.049 1.00 93.94 106 ILE A CA 1
ATOM 879 C C . ILE A 1 106 ? 6.153 -2.111 1.613 1.00 93.94 106 ILE A C 1
ATOM 881 O O . ILE A 1 106 ? 6.140 -3.347 1.691 1.00 93.94 106 ILE A O 1
ATOM 885 N N . ASN A 1 107 ? 7.198 -1.371 1.967 1.00 90.56 107 ASN A N 1
ATOM 886 C CA . ASN A 1 107 ? 8.474 -1.908 2.437 1.00 90.56 107 ASN A CA 1
ATOM 887 C C . ASN A 1 107 ? 9.050 -1.060 3.590 1.00 90.56 107 ASN A C 1
ATOM 889 O O . ASN A 1 107 ? 8.447 -0.069 4.003 1.00 90.56 107 ASN A O 1
ATOM 893 N N . ILE A 1 108 ? 10.179 -1.489 4.161 1.00 87.56 108 ILE A N 1
ATOM 894 C CA . ILE A 1 108 ? 10.870 -0.783 5.251 1.00 87.56 108 ILE A CA 1
ATOM 895 C C . ILE A 1 108 ? 12.122 -0.118 4.683 1.00 87.56 108 ILE A C 1
ATOM 897 O O . ILE A 1 108 ? 12.926 -0.781 4.033 1.00 87.56 108 ILE A O 1
ATOM 901 N N . THR A 1 109 ? 12.316 1.159 5.003 1.00 82.25 109 THR A N 1
ATOM 902 C CA . THR A 1 109 ? 13.503 1.949 4.639 1.00 82.25 109 THR A CA 1
ATOM 903 C C . THR A 1 109 ? 14.143 2.572 5.881 1.00 82.25 109 THR A C 1
ATOM 905 O O . THR A 1 109 ? 13.425 2.915 6.823 1.00 82.25 109 THR A O 1
ATOM 908 N N . SER A 1 110 ? 15.467 2.741 5.879 1.00 74.06 110 SER A N 1
ATOM 909 C CA . SER A 1 110 ? 16.222 3.532 6.867 1.00 74.06 110 SER A CA 1
ATOM 910 C C . SER A 1 110 ? 16.709 4.836 6.226 1.00 74.06 110 SER A C 1
ATOM 912 O O . SER A 1 110 ? 16.991 4.861 5.031 1.00 74.06 110 SER A O 1
ATOM 914 N N . ASP A 1 111 ? 16.836 5.910 7.010 1.00 62.47 111 ASP A N 1
ATOM 915 C CA . ASP A 1 111 ? 17.317 7.216 6.522 1.00 62.47 111 ASP A CA 1
ATOM 916 C C . ASP A 1 111 ? 18.821 7.227 6.146 1.00 62.47 111 ASP A C 1
ATOM 918 O O . ASP A 1 111 ? 19.247 8.134 5.437 1.00 62.47 111 ASP A O 1
ATOM 922 N N . ASN A 1 112 ? 19.616 6.228 6.571 1.00 51.66 112 ASN A N 1
ATOM 923 C CA . ASN A 1 112 ? 21.084 6.207 6.410 1.00 51.66 112 ASN A CA 1
ATOM 924 C C . ASN A 1 112 ? 21.660 5.074 5.541 1.00 51.66 112 ASN A C 1
ATOM 926 O O . ASN A 1 112 ? 22.872 5.026 5.354 1.00 51.66 112 ASN A O 1
ATOM 930 N N . GLU A 1 113 ? 20.839 4.182 4.994 1.00 49.88 113 GLU A N 1
ATOM 931 C CA . GLU A 1 113 ? 21.320 3.091 4.139 1.00 49.88 113 GLU A CA 1
ATOM 932 C C . GLU A 1 113 ? 20.699 3.243 2.742 1.00 49.88 113 GLU A C 1
ATOM 934 O O . GLU A 1 113 ? 19.468 3.317 2.630 1.00 49.88 113 GLU A O 1
ATOM 939 N N . PRO A 1 114 ? 21.496 3.234 1.653 1.00 45.84 114 PRO A N 1
ATOM 940 C CA . PRO A 1 114 ? 20.992 2.661 0.412 1.00 45.84 114 PRO A CA 1
ATOM 941 C C . PRO A 1 114 ? 20.506 1.257 0.778 1.00 45.84 114 PRO A C 1
ATOM 943 O O . PRO A 1 114 ? 21.212 0.560 1.502 1.00 45.84 114 PRO A O 1
ATOM 946 N N . LEU A 1 115 ? 19.302 0.863 0.345 1.00 48.00 115 LEU A N 1
ATOM 947 C CA . LEU A 1 115 ? 18.760 -0.478 0.600 1.00 48.00 115 LEU A CA 1
ATOM 948 C C . LEU A 1 115 ? 19.861 -1.554 0.493 1.00 48.00 115 LEU A C 1
ATOM 950 O O . LEU A 1 115 ? 20.742 -1.400 -0.361 1.00 48.00 115 LEU A O 1
ATOM 954 N N . PRO A 1 116 ? 19.776 -2.680 1.240 1.00 37.72 116 PRO A N 1
ATOM 955 C CA . PRO A 1 116 ? 20.532 -3.867 0.857 1.00 37.72 116 PRO A CA 1
ATOM 956 C C . PRO A 1 116 ? 20.306 -4.056 -0.638 1.00 37.72 116 PRO A C 1
ATOM 958 O O . PRO A 1 116 ? 19.157 -4.057 -1.096 1.00 37.72 116 PRO A O 1
ATOM 961 N N . THR A 1 117 ? 21.412 -4.033 -1.375 1.00 36.19 117 THR A N 1
ATOM 962 C CA . THR A 1 117 ? 21.436 -3.794 -2.809 1.00 36.19 117 THR A CA 1
ATOM 963 C C . THR A 1 117 ? 20.356 -4.614 -3.512 1.00 36.19 117 THR A C 1
ATOM 965 O O . THR A 1 117 ? 20.183 -5.802 -3.211 1.00 36.19 117 THR A O 1
ATOM 968 N N . PRO A 1 118 ? 19.635 -4.009 -4.471 1.00 39.22 118 PRO A N 1
ATOM 969 C CA . PRO A 1 118 ? 18.854 -4.790 -5.405 1.00 39.22 118 PRO A CA 1
ATOM 970 C C . PRO A 1 118 ? 19.806 -5.778 -6.073 1.00 39.22 118 PRO A C 1
ATOM 972 O O . PRO A 1 118 ? 20.992 -5.490 -6.254 1.00 39.22 118 PRO A O 1
ATOM 975 N N . ASN A 1 119 ? 19.287 -6.945 -6.442 1.00 36.62 119 ASN A N 1
ATOM 976 C CA . ASN A 1 119 ? 19.941 -7.816 -7.408 1.00 36.62 119 ASN A CA 1
ATOM 977 C C . ASN A 1 119 ? 20.712 -6.987 -8.457 1.00 36.62 119 ASN A C 1
ATOM 979 O O . ASN A 1 119 ? 20.123 -6.058 -9.018 1.00 36.62 119 ASN A O 1
ATOM 983 N N . PRO A 1 120 ? 21.959 -7.344 -8.806 1.00 33.72 120 PRO A N 1
ATOM 984 C CA . PRO A 1 120 ? 22.751 -6.649 -9.827 1.00 33.72 120 PRO A CA 1
ATOM 985 C C . PRO A 1 120 ? 22.156 -6.713 -11.253 1.00 33.72 120 PRO A C 1
ATOM 987 O O . PRO A 1 120 ? 22.789 -6.268 -12.199 1.00 33.72 120 PRO A O 1
ATOM 990 N N . ASN A 1 121 ? 20.929 -7.221 -11.416 1.00 36.22 121 ASN A N 1
ATOM 991 C CA . ASN A 1 121 ? 20.149 -7.174 -12.656 1.00 36.22 121 ASN A CA 1
ATOM 992 C C . ASN A 1 121 ? 19.046 -6.089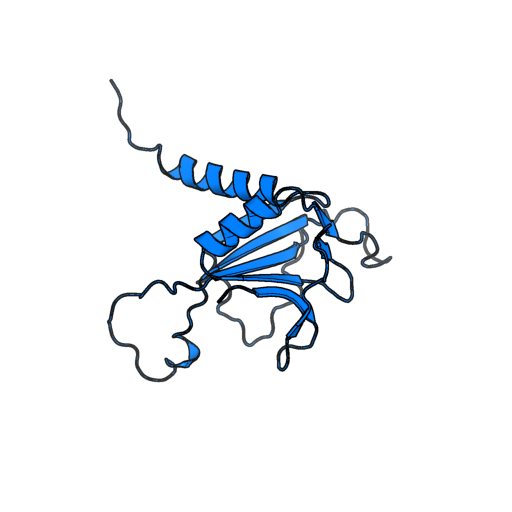 -12.650 1.00 36.22 121 ASN A C 1
ATOM 994 O O . ASN A 1 121 ? 18.195 -6.079 -13.535 1.00 36.22 121 ASN A O 1
ATOM 998 N N . LEU A 1 122 ? 19.027 -5.188 -11.660 1.00 44.00 122 LEU A N 1
ATOM 999 C CA . LEU A 1 122 ? 18.059 -4.090 -11.520 1.00 44.00 122 LEU A CA 1
ATOM 1000 C C . LEU A 1 122 ? 18.759 -2.719 -11.586 1.00 44.00 122 LEU A C 1
ATOM 1002 O O . LEU A 1 122 ? 18.558 -1.863 -10.734 1.00 44.00 122 LEU A O 1
ATOM 1006 N N . GLU A 1 123 ? 19.547 -2.470 -12.633 1.00 36.41 123 GLU A N 1
ATOM 1007 C CA . GLU A 1 123 ? 20.045 -1.119 -12.962 1.00 36.41 123 GLU A CA 1
ATOM 1008 C C . GLU A 1 123 ? 18.947 -0.166 -13.514 1.00 36.41 123 GLU A C 1
ATOM 1010 O O . GLU A 1 123 ? 19.255 0.879 -14.077 1.00 36.41 123 GLU A O 1
ATOM 1015 N N . GLU A 1 124 ? 17.647 -0.460 -13.353 1.00 43.56 124 GLU A N 1
ATOM 1016 C CA . GLU A 1 124 ? 16.556 0.362 -13.926 1.00 43.56 124 GLU A CA 1
ATOM 1017 C C . GLU A 1 124 ? 15.409 0.726 -12.953 1.00 43.56 124 GLU A C 1
ATOM 1019 O O . GLU A 1 124 ? 14.321 1.108 -13.396 1.00 43.56 124 GLU A O 1
ATOM 1024 N N . VAL A 1 125 ? 15.623 0.646 -11.631 1.00 49.16 125 VAL A N 1
ATOM 1025 C CA . VAL A 1 125 ? 14.554 0.791 -10.608 1.00 49.16 125 VAL A CA 1
ATOM 1026 C C . VAL A 1 125 ? 13.876 2.172 -10.586 1.00 49.16 125 VAL A C 1
ATOM 1028 O O . VAL A 1 125 ? 12.692 2.254 -10.265 1.00 49.16 125 VAL A O 1
ATOM 1031 N N . ASP A 1 126 ? 14.546 3.247 -11.004 1.00 52.19 126 ASP A N 1
ATOM 1032 C CA . ASP A 1 126 ? 13.986 4.602 -10.853 1.00 52.19 126 ASP A CA 1
ATOM 1033 C C . ASP A 1 126 ? 13.088 5.071 -12.006 1.00 52.19 126 ASP A C 1
ATOM 1035 O O . ASP A 1 126 ? 12.301 6.002 -11.844 1.00 52.19 126 ASP A O 1
ATOM 1039 N N . SER A 1 127 ? 13.148 4.441 -13.183 1.00 57.97 127 SER A N 1
ATOM 1040 C CA . SER A 1 127 ? 12.495 5.012 -14.377 1.00 57.97 127 SER A CA 1
ATOM 1041 C C . SER A 1 127 ? 10.962 4.883 -14.410 1.00 57.97 127 SER A C 1
ATOM 1043 O O . SER A 1 127 ? 10.321 5.534 -15.238 1.00 57.97 127 SER A O 1
ATOM 1045 N N . ASN A 1 128 ? 10.376 4.094 -13.500 1.00 79.50 128 ASN A N 1
ATOM 1046 C CA . ASN A 1 128 ? 8.943 3.783 -13.472 1.00 79.50 128 ASN A CA 1
ATOM 1047 C C . ASN A 1 128 ? 8.239 4.153 -12.148 1.00 79.50 128 ASN A C 1
ATOM 1049 O O . ASN A 1 128 ? 7.058 3.841 -11.991 1.00 79.50 128 ASN A O 1
ATOM 1053 N N . LEU A 1 129 ? 8.923 4.794 -11.191 1.00 85.06 129 LEU A N 1
ATOM 1054 C CA . LEU A 1 129 ? 8.296 5.266 -9.951 1.00 85.06 129 LEU A CA 1
ATOM 1055 C C . LEU A 1 129 ? 7.367 6.455 -10.251 1.00 85.06 129 LEU A C 1
ATOM 1057 O O . LEU A 1 129 ? 7.786 7.469 -10.802 1.00 85.06 129 LEU A O 1
ATOM 1061 N N . ILE A 1 130 ? 6.095 6.333 -9.878 1.00 88.19 130 ILE A N 1
ATOM 1062 C CA . ILE A 1 130 ? 5.057 7.344 -10.124 1.00 88.19 130 ILE A CA 1
ATOM 1063 C C . ILE A 1 130 ? 4.845 8.240 -8.908 1.00 88.19 130 ILE A C 1
ATOM 1065 O O . ILE A 1 130 ? 4.653 9.446 -9.049 1.00 88.19 130 ILE A O 1
ATOM 1069 N N . MET A 1 131 ? 4.831 7.653 -7.714 1.00 89.50 131 MET A N 1
ATOM 1070 C CA . MET A 1 131 ? 4.674 8.381 -6.458 1.00 89.50 131 MET A CA 1
ATOM 1071 C C . MET A 1 131 ? 5.246 7.573 -5.309 1.00 89.50 131 MET A C 1
ATOM 1073 O O . MET A 1 131 ? 5.175 6.344 -5.308 1.00 89.50 131 MET A O 1
ATOM 1077 N N . SER A 1 132 ? 5.773 8.284 -4.322 1.00 91.88 132 SER A N 1
ATOM 1078 C CA . SER A 1 132 ? 6.238 7.700 -3.078 1.00 91.88 132 SER A CA 1
ATOM 1079 C C . SER A 1 132 ? 5.719 8.492 -1.884 1.00 91.88 132 SER A C 1
ATOM 1081 O O . SER A 1 132 ? 5.424 9.684 -1.972 1.00 91.88 132 SER A O 1
ATOM 1083 N N . SER A 1 133 ? 5.538 7.810 -0.762 1.00 92.44 133 SER A N 1
ATOM 1084 C CA . SER A 1 133 ? 5.286 8.430 0.536 1.00 92.44 133 SER A CA 1
ATOM 1085 C C . SER A 1 133 ? 5.991 7.626 1.614 1.00 92.44 133 SER A C 1
ATOM 1087 O O . SER A 1 133 ? 6.139 6.411 1.494 1.00 92.44 133 SER A O 1
ATOM 1089 N N . LYS A 1 134 ? 6.422 8.308 2.673 1.00 91.12 134 LYS A N 1
ATOM 1090 C CA . LYS A 1 134 ? 7.035 7.681 3.840 1.00 91.12 134 LYS A CA 1
ATOM 1091 C C . LYS A 1 134 ? 6.163 7.907 5.063 1.00 91.12 134 LYS A C 1
ATOM 1093 O O . LYS A 1 134 ? 5.630 8.995 5.263 1.00 91.12 134 LYS A O 1
ATOM 1098 N N . GLY A 1 135 ? 6.060 6.891 5.911 1.00 89.88 135 GLY A N 1
ATOM 1099 C CA . GLY A 1 135 ? 5.292 6.959 7.149 1.00 89.88 135 GLY A CA 1
ATOM 1100 C C . GLY A 1 135 ? 5.976 6.231 8.296 1.00 89.88 135 GLY A C 1
ATOM 1101 O O . GLY A 1 135 ? 6.770 5.315 8.096 1.00 89.88 135 GLY A O 1
ATOM 1102 N N . MET A 1 136 ? 5.673 6.639 9.525 1.00 90.81 136 MET A N 1
ATOM 1103 C CA . MET A 1 136 ? 6.070 5.866 10.701 1.00 90.81 136 MET A CA 1
ATOM 1104 C C . MET A 1 136 ? 5.234 4.585 10.810 1.00 90.81 136 MET A C 1
ATOM 1106 O O . MET A 1 136 ? 4.145 4.489 10.243 1.00 90.81 136 MET A O 1
ATOM 1110 N N . SER A 1 137 ? 5.729 3.606 11.569 1.00 90.88 137 SER A N 1
ATOM 1111 C CA . SER A 1 137 ? 4.924 2.437 11.937 1.00 90.88 137 SER A CA 1
ATOM 1112 C C . SER A 1 137 ? 3.609 2.884 12.585 1.00 90.88 137 SER A C 1
ATOM 1114 O O . SER A 1 137 ? 3.618 3.737 13.470 1.00 90.88 137 SER A O 1
ATOM 1116 N N . GLY A 1 138 ? 2.496 2.301 12.149 1.00 92.88 138 GLY A N 1
ATOM 1117 C CA . GLY A 1 138 ? 1.138 2.667 12.555 1.00 92.88 138 GLY A CA 1
ATOM 1118 C C . GLY A 1 138 ? 0.415 3.587 11.566 1.00 92.88 138 GLY A C 1
ATOM 1119 O O . GLY A 1 138 ? -0.780 3.820 11.738 1.00 92.88 138 GLY A O 1
ATOM 1120 N N . VAL A 1 139 ? 1.092 4.086 10.523 1.00 95.56 139 VAL A N 1
ATOM 1121 C CA . VAL A 1 139 ? 0.441 4.868 9.460 1.00 95.56 139 VAL A CA 1
ATOM 1122 C C . VAL A 1 139 ? -0.648 4.043 8.773 1.00 95.56 139 VAL A C 1
ATOM 1124 O O . VAL A 1 139 ? -0.464 2.856 8.490 1.00 95.56 139 VAL A O 1
ATOM 1127 N N . THR A 1 140 ? -1.794 4.656 8.502 1.00 97.81 140 THR A N 1
ATOM 1128 C CA . THR A 1 140 ? -2.907 3.983 7.827 1.00 97.81 140 THR A CA 1
ATOM 1129 C C . THR A 1 140 ? -2.857 4.184 6.317 1.00 97.81 140 THR A C 1
ATOM 1131 O O . THR A 1 140 ? -2.303 5.168 5.820 1.00 97.81 140 THR A O 1
ATOM 1134 N N . LEU A 1 141 ? -3.485 3.277 5.564 1.00 97.12 141 LEU A N 1
ATOM 1135 C CA . LEU A 1 141 ? -3.603 3.426 4.109 1.00 97.12 141 LEU A CA 1
ATOM 1136 C C . LEU A 1 141 ? -4.311 4.731 3.710 1.00 97.12 141 LEU A C 1
ATOM 1138 O O . LEU A 1 141 ? -3.929 5.345 2.717 1.00 97.12 141 LEU A O 1
ATOM 1142 N N . HIS A 1 142 ? -5.288 5.192 4.499 1.00 96.81 142 HIS A N 1
ATOM 1143 C CA . HIS A 1 142 ? -5.973 6.462 4.244 1.00 96.81 142 HIS A CA 1
ATOM 1144 C C . HIS A 1 142 ? -5.020 7.660 4.333 1.00 96.81 142 HIS A C 1
ATOM 1146 O O . HIS A 1 142 ? -5.005 8.496 3.438 1.00 96.81 142 HIS A O 1
ATOM 1152 N N . GLN A 1 143 ? -4.162 7.705 5.359 1.00 96.75 143 GLN A N 1
ATOM 1153 C CA . GLN A 1 143 ? -3.188 8.789 5.531 1.00 96.75 143 GLN A CA 1
ATOM 1154 C C . GLN A 1 143 ? -2.194 8.862 4.365 1.00 96.75 143 GLN A C 1
ATOM 1156 O O . GLN A 1 143 ? -1.842 9.948 3.907 1.00 96.75 143 GLN A O 1
ATOM 11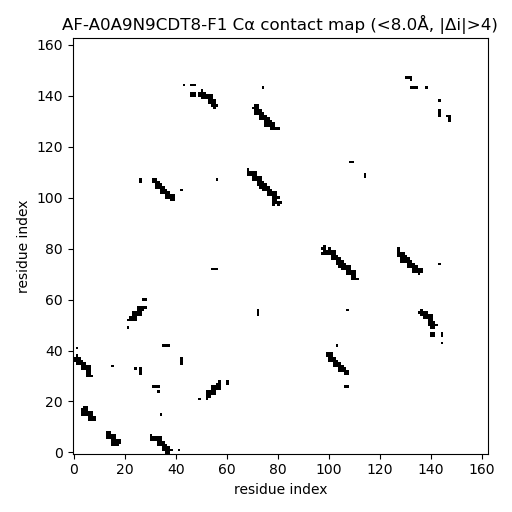61 N N . VAL A 1 144 ? -1.754 7.706 3.860 1.00 96.19 144 VAL A N 1
ATOM 1162 C CA . VAL A 1 144 ? -0.872 7.635 2.685 1.00 96.19 144 VAL A CA 1
ATOM 1163 C C . VAL A 1 144 ? -1.592 8.139 1.436 1.00 96.19 144 VAL A C 1
ATOM 1165 O O . VAL A 1 144 ? -1.034 8.932 0.678 1.00 96.19 144 VAL A O 1
ATOM 1168 N N . LEU A 1 145 ? -2.840 7.712 1.235 1.00 95.56 145 LEU A N 1
ATOM 1169 C CA . LEU A 1 145 ? -3.639 8.135 0.093 1.00 95.56 145 LEU A CA 1
ATOM 1170 C C . LEU A 1 145 ? -3.905 9.647 0.108 1.00 95.56 145 LEU A C 1
ATOM 1172 O O . LEU A 1 145 ? -3.792 10.297 -0.932 1.00 95.56 145 LEU A O 1
ATOM 1176 N N . ASP A 1 146 ? -4.209 10.218 1.272 1.00 94.69 146 ASP A N 1
ATOM 1177 C CA . ASP A 1 146 ? -4.394 11.660 1.437 1.00 94.69 146 ASP A CA 1
ATOM 1178 C C . ASP A 1 146 ? -3.114 12.430 1.107 1.00 94.69 146 ASP A C 1
ATOM 1180 O O . ASP A 1 146 ? -3.164 13.428 0.384 1.00 94.69 146 ASP A O 1
ATOM 1184 N N . ALA A 1 147 ? -1.951 11.936 1.545 1.00 93.25 147 ALA A N 1
ATOM 1185 C CA . ALA A 1 147 ? -0.661 12.536 1.206 1.00 93.25 147 ALA A CA 1
ATOM 1186 C C . ALA A 1 147 ? -0.421 12.572 -0.316 1.00 93.25 147 ALA A C 1
ATOM 1188 O O . ALA A 1 147 ? 0.045 13.582 -0.854 1.00 93.25 147 ALA A O 1
ATOM 1189 N N . TRP A 1 148 ? -0.791 11.508 -1.035 1.00 92.38 148 TRP A N 1
ATOM 1190 C CA . TRP A 1 148 ? -0.707 11.450 -2.499 1.00 92.38 148 TRP A CA 1
ATOM 1191 C C . TRP A 1 148 ? -1.720 12.352 -3.208 1.00 92.38 148 TRP A C 1
ATOM 1193 O O . TRP A 1 148 ? -1.412 12.959 -4.241 1.00 92.38 148 TRP A O 1
ATOM 1203 N N . LYS A 1 149 ? -2.934 12.479 -2.663 1.00 89.38 149 LYS A N 1
ATOM 1204 C CA . LYS A 1 149 ? -3.944 13.406 -3.188 1.00 89.38 149 LYS A CA 1
ATOM 1205 C C . LYS A 1 149 ? -3.470 14.851 -3.026 1.00 89.38 149 LYS A C 1
ATOM 1207 O O . LYS A 1 149 ? -3.487 15.591 -4.008 1.00 89.38 149 LYS A O 1
ATOM 1212 N N . LEU A 1 150 ? -2.962 15.232 -1.854 1.00 84.25 150 LEU A N 1
ATOM 1213 C CA . LEU A 1 150 ? -2.453 16.582 -1.579 1.00 84.25 150 LEU A CA 1
ATOM 1214 C C . LEU A 1 150 ? -1.292 16.977 -2.503 1.00 84.25 150 LEU A C 1
ATOM 1216 O O . LEU A 1 150 ? -1.325 18.056 -3.094 1.00 84.25 150 LEU A O 1
ATOM 1220 N N . THR A 1 151 ? -0.313 16.091 -2.696 1.00 77.38 151 THR A N 1
ATOM 1221 C CA . THR A 1 151 ? 0.822 16.329 -3.612 1.00 77.38 151 THR A CA 1
ATOM 1222 C C . THR A 1 151 ? 0.393 16.434 -5.078 1.00 77.38 151 THR A C 1
ATOM 1224 O O . THR A 1 151 ? 0.964 17.210 -5.844 1.00 77.38 151 THR A O 1
ATOM 1227 N N . SER A 1 152 ? -0.662 15.720 -5.478 1.00 67.50 152 SER A N 1
ATOM 1228 C CA . SER A 1 152 ? -1.240 15.862 -6.822 1.00 67.50 152 SER A CA 1
ATOM 1229 C C . SER A 1 152 ? -1.937 17.218 -7.017 1.00 67.50 152 SER A C 1
ATOM 1231 O O . SER A 1 152 ? -1.939 17.749 -8.125 1.00 67.50 152 SER A O 1
ATOM 1233 N N . HIS A 1 153 ? -2.499 17.801 -5.951 1.00 57.94 153 HIS A N 1
ATOM 1234 C CA . HIS A 1 153 ? -3.197 19.093 -5.997 1.00 57.94 153 HIS A CA 1
ATOM 1235 C C . HIS A 1 153 ? -2.235 20.285 -5.872 1.00 57.94 153 HIS A C 1
ATOM 1237 O O . HIS A 1 153 ? -2.471 21.323 -6.493 1.00 57.94 153 HIS A O 1
ATOM 1243 N N . SER A 1 154 ? -1.117 20.157 -5.147 1.00 53.75 154 SER A N 1
ATOM 1244 C CA . SER A 1 154 ? -0.108 21.226 -5.044 1.00 53.75 154 SER A CA 1
ATOM 1245 C C . SER A 1 154 ? 0.583 21.531 -6.377 1.00 53.75 154 SER A C 1
ATOM 1247 O O . SER A 1 154 ? 0.976 22.668 -6.611 1.00 53.75 154 SER A O 1
ATOM 1249 N N . ASN A 1 155 ? 0.645 20.562 -7.296 1.00 48.78 155 ASN A N 1
ATOM 1250 C CA . ASN A 1 155 ? 1.165 20.774 -8.653 1.00 48.78 155 ASN A CA 1
ATOM 1251 C C . ASN A 1 155 ? 0.175 21.483 -9.600 1.00 48.78 155 ASN A C 1
ATOM 1253 O O . ASN A 1 155 ? 0.534 21.779 -10.736 1.00 48.78 155 ASN A O 1
ATOM 1257 N N . THR A 1 156 ? -1.051 21.786 -9.151 1.00 43.81 156 THR A N 1
ATOM 1258 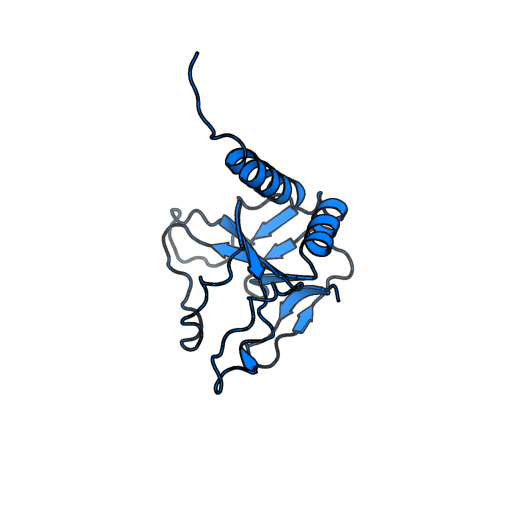C CA . THR A 1 156 ? -2.063 22.523 -9.942 1.00 43.81 156 THR A CA 1
ATOM 1259 C C . THR A 1 156 ? -2.239 23.989 -9.538 1.00 43.81 156 THR A C 1
ATOM 1261 O O . THR A 1 156 ? -3.131 24.661 -10.047 1.00 43.81 156 THR A O 1
ATOM 1264 N N . LYS A 1 157 ? -1.377 24.536 -8.670 1.00 44.62 157 LYS A N 1
ATOM 1265 C CA . LYS A 1 157 ? -1.377 25.971 -8.337 1.00 44.62 157 LYS A CA 1
ATOM 1266 C C . LYS A 1 157 ? 0.008 26.587 -8.504 1.00 44.62 157 LYS A C 1
ATOM 1268 O O . LYS A 1 157 ? 0.676 26.908 -7.530 1.00 44.62 157 LYS A O 1
ATOM 1273 N N . SER A 1 158 ? 0.424 26.766 -9.754 1.00 48.06 158 SER A N 1
ATOM 1274 C CA . SER A 1 158 ? 1.407 27.794 -10.109 1.00 48.06 158 SER A CA 1
ATOM 1275 C C . SER A 1 158 ? 1.272 28.187 -11.580 1.00 48.06 158 SER A C 1
ATOM 1277 O O . SER A 1 158 ? 2.038 27.779 -12.447 1.00 48.06 158 SER A O 1
ATOM 1279 N N . THR A 1 159 ? 0.253 28.992 -11.843 1.00 41.62 159 THR A N 1
ATOM 1280 C CA . THR A 1 159 ? 0.348 30.162 -12.722 1.00 41.62 159 THR A CA 1
ATOM 1281 C C . THR A 1 159 ? -0.089 31.308 -11.797 1.00 41.62 159 THR A C 1
ATOM 1283 O O . THR A 1 159 ? -1.205 31.265 -11.289 1.00 41.62 159 THR A O 1
ATOM 1286 N N . ARG A 1 160 ? 0.792 32.186 -11.292 1.00 47.06 160 ARG A N 1
ATOM 1287 C CA . ARG A 1 160 ? 1.204 33.426 -11.980 1.00 47.06 160 ARG A CA 1
ATOM 1288 C C . ARG A 1 160 ? -0.012 34.061 -12.694 1.00 47.06 160 ARG A C 1
ATOM 1290 O O . ARG A 1 160 ? -0.627 33.405 -13.520 1.00 47.06 160 ARG A O 1
ATOM 1297 N N . ASP A 1 161 ? -0.482 35.253 -12.339 1.00 45.69 161 ASP A N 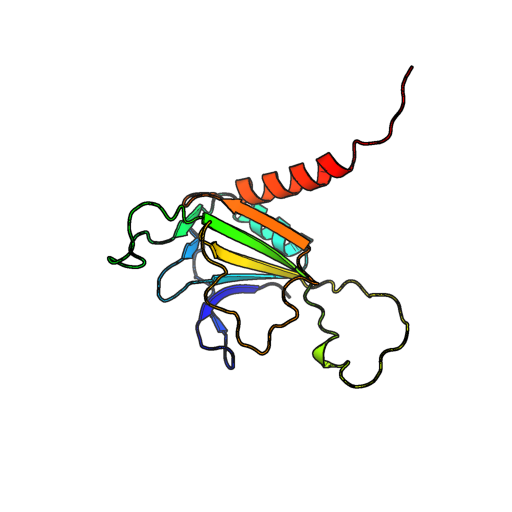1
ATOM 1298 C CA . ASP A 1 161 ? 0.299 36.475 -12.167 1.00 45.69 161 ASP A CA 1
ATOM 1299 C C . ASP A 1 161 ? -0.407 37.550 -11.321 1.00 45.69 161 ASP A C 1
ATOM 1301 O O . ASP A 1 161 ? -1.602 37.486 -11.043 1.00 45.69 161 ASP A O 1
ATOM 1305 N N . TYR A 1 162 ? 0.429 38.505 -10.916 1.00 49.44 162 TYR A N 1
ATOM 1306 C CA . TYR A 1 162 ? 0.160 39.817 -10.344 1.00 49.44 162 TYR A CA 1
ATOM 1307 C C . TYR A 1 162 ? -1.032 40.556 -10.969 1.00 49.44 162 TYR A C 1
ATOM 1309 O O . TYR A 1 162 ? -1.080 40.706 -12.188 1.00 49.44 162 TYR A O 1
ATOM 1317 N N . GLU A 1 163 ? -1.857 41.152 -10.108 1.00 41.03 163 GLU A N 1
ATOM 1318 C CA . GLU A 1 163 ? -2.366 42.522 -10.271 1.00 41.03 163 GLU A CA 1
ATOM 1319 C C . GLU A 1 163 ? -2.199 43.274 -8.945 1.00 41.03 163 GLU A C 1
ATOM 1321 O O . GLU A 1 163 ? -2.458 42.658 -7.882 1.00 41.03 163 GLU A O 1
#

Nearest PDB structures (foldseek):
  3j9z-assembly1_SF  TM=3.009E-01  e=1.255E+00  Escherichia coli
  4v61-assembly1_AF  TM=4.240E-01  e=3.422E+00  Spinacia oleracea
  8oxz-assembly1_Q  TM=2.829E-01  e=2.702E+00  Rattus norvegicus

Organism: NCBI:txid1117310

Mean predicted aligned error: 12.35 Å